Protein AF-A0AAV7KBZ7-F1 (afdb_monomer_lite)

Sequence (98 aa):
MPLCSMAWREQRNHSDGYYFCSVKVQGHPKKTKSRITYLNLPSALRPVAHGLGILVPKALVASKVQDCVDSESEDQFDTSFEMQSDTPKLFSQEDLND

pLDDT: mean 70.16, std 12.74, range [38.06, 92.44]

Secondary structure (DSSP, 8-state):
-----EEPPPP--HHHH-HHHHS--TT--GGGGGG------TTSSPPEEPPTTS------S-----------------TT-----SS-----SGGG--

Foldseek 3Di:
DDPQDFAQDDQPDPVQQDQVPPWPPPPQDPVRSVVGDGDPHPNPDGTDGDDPPDPDPDPPPDDDDDDDDDDDDDDDDPPPDDPPDPDDDDDDPVNVDD

Organism: NCBI:txid111878

Structure (mmCIF, N/CA/C/O backbone):
data_AF-A0AAV7KBZ7-F1
#
_entry.id   AF-A0AAV7KBZ7-F1
#
loop_
_atom_site.group_PDB
_atom_site.id
_atom_site.type_symbol
_atom_site.label_atom_id
_atom_site.label_alt_id
_atom_site.label_comp_id
_atom_site.label_asym_id
_atom_site.label_entity_id
_atom_site.label_seq_id
_atom_site.pdbx_PDB_ins_code
_atom_site.Cartn_x
_atom_site.Cartn_y
_atom_site.Cartn_z
_atom_site.occupancy
_atom_site.B_iso_or_equiv
_atom_site.auth_seq_id
_atom_site.auth_comp_id
_atom_site.auth_asym_id
_atom_site.auth_atom_id
_atom_site.pdbx_PDB_model_num
ATOM 1 N N . MET A 1 1 ? 27.164 -5.459 -4.863 1.00 47.25 1 MET A N 1
ATOM 2 C CA . MET A 1 1 ? 25.784 -5.673 -4.380 1.00 47.25 1 MET A CA 1
ATOM 3 C C . MET A 1 1 ? 24.853 -4.940 -5.333 1.00 47.25 1 MET A C 1
ATOM 5 O O . MET A 1 1 ? 25.009 -3.728 -5.436 1.00 47.25 1 MET A O 1
ATOM 9 N N . PRO A 1 2 ? 23.986 -5.612 -6.110 1.00 50.41 2 PRO A N 1
ATOM 10 C CA . PRO A 1 2 ? 23.043 -4.894 -6.954 1.00 50.41 2 PRO A CA 1
ATOM 11 C C . PRO A 1 2 ? 21.998 -4.239 -6.046 1.00 50.41 2 PRO A C 1
ATOM 13 O O . PRO A 1 2 ? 21.409 -4.899 -5.191 1.00 50.41 2 PRO A O 1
ATOM 16 N N . LEU A 1 3 ? 21.817 -2.929 -6.198 1.00 56.25 3 LEU A N 1
ATOM 17 C CA . LEU A 1 3 ? 20.762 -2.170 -5.537 1.00 56.25 3 LEU A CA 1
ATOM 18 C C . LEU A 1 3 ? 19.425 -2.671 -6.095 1.00 56.25 3 LEU A C 1
ATOM 20 O O . LEU A 1 3 ? 19.025 -2.278 -7.188 1.00 56.25 3 LEU A O 1
ATOM 24 N N . CYS A 1 4 ? 18.757 -3.583 -5.390 1.00 53.31 4 CYS A N 1
ATOM 25 C CA . CYS A 1 4 ? 17.384 -3.944 -5.718 1.00 53.31 4 CYS A CA 1
ATOM 26 C C . CYS A 1 4 ? 16.499 -2.777 -5.275 1.00 53.31 4 CYS A C 1
ATOM 28 O O . CYS A 1 4 ? 16.052 -2.730 -4.130 1.00 53.31 4 CYS A O 1
ATOM 30 N N . SER A 1 5 ? 16.313 -1.783 -6.147 1.00 66.81 5 SER A N 1
ATOM 31 C CA . SER A 1 5 ? 15.270 -0.794 -5.917 1.00 66.81 5 SER A CA 1
ATOM 32 C C . SER A 1 5 ? 13.922 -1.496 -6.043 1.00 66.81 5 SER A C 1
ATOM 34 O O . SER A 1 5 ? 13.726 -2.409 -6.852 1.00 66.81 5 SER A O 1
ATOM 36 N N . MET A 1 6 ? 12.999 -1.105 -5.181 1.00 75.81 6 MET A N 1
ATOM 37 C CA . MET A 1 6 ? 11.642 -1.623 -5.124 1.00 75.81 6 MET A CA 1
ATOM 38 C C . MET A 1 6 ? 10.739 -0.627 -5.855 1.00 75.81 6 MET A C 1
ATOM 40 O O . MET A 1 6 ? 10.607 0.508 -5.404 1.00 75.81 6 MET A O 1
ATOM 44 N N . ALA A 1 7 ? 10.138 -1.031 -6.980 1.00 70.56 7 ALA A N 1
ATOM 45 C CA . ALA A 1 7 ? 9.222 -0.181 -7.740 1.00 70.56 7 ALA A CA 1
ATOM 46 C C . ALA A 1 7 ? 7.809 -0.350 -7.180 1.00 70.56 7 ALA A C 1
ATOM 48 O O . ALA A 1 7 ? 7.243 -1.451 -7.232 1.00 70.56 7 ALA A O 1
ATOM 49 N N . TRP A 1 8 ? 7.226 0.722 -6.644 1.00 73.88 8 TRP A N 1
ATOM 50 C CA . TRP A 1 8 ? 5.800 0.730 -6.329 1.00 73.88 8 TRP A CA 1
ATOM 51 C C . TRP A 1 8 ? 4.992 0.601 -7.621 1.00 73.88 8 TRP A C 1
ATOM 53 O O . TRP A 1 8 ? 5.374 1.123 -8.667 1.00 73.88 8 TRP A O 1
ATOM 63 N N . ARG A 1 9 ? 3.887 -0.144 -7.560 1.00 72.88 9 ARG A N 1
ATOM 64 C CA . ARG A 1 9 ? 2.991 -0.299 -8.709 1.00 72.88 9 ARG A CA 1
ATOM 65 C C . ARG A 1 9 ? 2.223 1.004 -8.913 1.00 72.88 9 ARG A C 1
ATOM 67 O O . ARG A 1 9 ? 1.748 1.586 -7.943 1.00 72.88 9 ARG A O 1
ATOM 74 N N . GLU A 1 10 ? 2.072 1.427 -10.163 1.00 71.62 10 GLU A N 1
ATOM 75 C CA . GLU A 1 10 ? 1.281 2.612 -10.493 1.00 71.62 10 GLU A CA 1
ATOM 76 C C . GLU A 1 10 ? -0.190 2.429 -10.100 1.00 71.62 10 GLU A C 1
ATOM 78 O O . GLU A 1 10 ? -0.794 1.364 -10.293 1.00 71.62 10 GLU A O 1
ATOM 83 N N . GLN A 1 11 ? -0.780 3.489 -9.549 1.00 71.19 11 GLN A N 1
ATOM 84 C CA . GLN A 1 11 ? -2.206 3.527 -9.273 1.00 71.19 11 GLN A CA 1
ATOM 85 C C . GLN A 1 11 ? -2.968 3.635 -10.598 1.00 71.19 11 GLN A C 1
ATOM 87 O O . GLN A 1 11 ? -2.771 4.569 -11.363 1.00 71.19 11 GLN A O 1
ATOM 92 N N . ARG A 1 12 ? -3.871 2.685 -10.868 1.00 72.31 12 ARG A N 1
ATOM 93 C CA . ARG A 1 12 ? -4.659 2.689 -12.114 1.00 72.31 12 ARG A CA 1
ATOM 94 C C . ARG A 1 12 ? -5.765 3.743 -12.145 1.00 72.31 12 ARG A C 1
ATOM 96 O O . ARG A 1 12 ? -6.111 4.230 -13.210 1.00 72.31 12 ARG A O 1
ATOM 103 N N . ASN A 1 13 ? -6.392 3.989 -10.999 1.00 73.31 13 ASN A N 1
ATOM 104 C CA . ASN A 1 13 ? -7.664 4.697 -10.892 1.00 73.31 13 ASN A CA 1
ATOM 105 C C . ASN A 1 13 ? -7.806 5.251 -9.459 1.00 73.31 13 ASN A C 1
ATOM 107 O O . ASN A 1 13 ? -7.478 4.549 -8.497 1.00 73.31 13 ASN A O 1
ATOM 111 N N . HIS A 1 14 ? -8.280 6.490 -9.302 1.00 71.62 14 HIS A N 1
ATOM 112 C CA . HIS A 1 14 ? -8.578 7.080 -7.992 1.00 71.62 14 HIS A CA 1
ATOM 113 C C . HIS A 1 14 ? -9.805 6.438 -7.320 1.00 71.62 14 HIS A C 1
ATOM 115 O O . HIS A 1 14 ? -9.778 6.160 -6.126 1.00 71.62 14 HIS A O 1
ATOM 121 N N . SER A 1 15 ? -10.834 6.120 -8.101 1.00 69.62 15 SER A N 1
ATOM 122 C CA . SER A 1 15 ? -12.113 5.560 -7.661 1.00 69.62 15 SER A CA 1
ATOM 123 C C . SER A 1 15 ? -11.992 4.115 -7.164 1.00 69.62 15 SER A C 1
ATOM 125 O O . SER A 1 15 ? -12.462 3.798 -6.077 1.00 69.62 15 SER A O 1
ATOM 127 N N . ASP A 1 16 ? -11.315 3.247 -7.925 1.00 67.00 16 ASP A N 1
ATOM 128 C CA . ASP A 1 16 ? -11.238 1.804 -7.618 1.00 67.00 16 ASP A CA 1
ATOM 129 C C . ASP A 1 16 ? -9.900 1.379 -7.000 1.00 67.00 16 ASP A C 1
ATOM 131 O O . ASP A 1 16 ? -9.738 0.241 -6.562 1.00 67.00 16 ASP A O 1
ATOM 135 N N . GLY A 1 17 ? -8.898 2.261 -7.016 1.00 64.12 17 GLY A N 1
ATOM 136 C CA . GLY A 1 17 ? -7.531 1.944 -6.600 1.00 64.12 17 GLY A CA 1
ATOM 137 C C . GLY A 1 17 ? -7.183 2.359 -5.173 1.00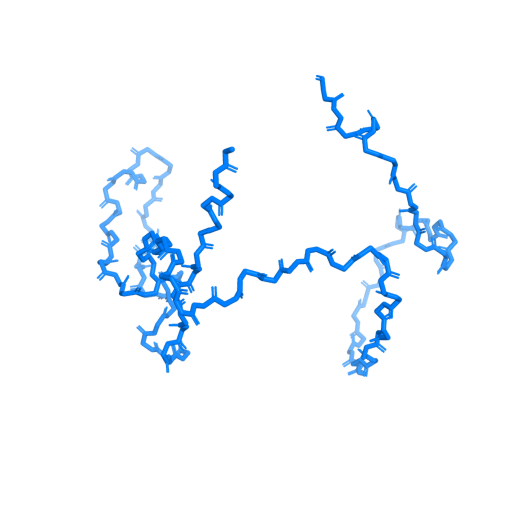 64.12 17 GLY A C 1
ATOM 138 O O . GLY A 1 17 ? -6.075 2.055 -4.724 1.00 64.12 17 GLY A O 1
ATOM 139 N N . TYR A 1 18 ? -8.073 3.053 -4.460 1.00 71.50 18 TYR A N 1
ATOM 140 C CA . TYR A 1 18 ? -7.744 3.682 -3.183 1.00 71.50 18 TYR A CA 1
ATOM 141 C C . TYR A 1 18 ? -8.100 2.802 -1.973 1.00 71.50 18 TYR A C 1
ATOM 143 O O . TYR A 1 18 ? -9.214 2.805 -1.454 1.00 71.50 18 TYR A O 1
ATOM 151 N N . TYR A 1 19 ? -7.099 2.066 -1.485 1.00 68.94 19 TYR A N 1
ATOM 152 C CA . TYR A 1 19 ? -7.206 1.086 -0.395 1.00 68.94 19 TYR A CA 1
ATOM 153 C C . TYR A 1 19 ? -7.799 1.638 0.914 1.00 68.94 19 TYR A C 1
ATOM 155 O O . TYR A 1 19 ? -8.520 0.925 1.612 1.00 68.94 19 TYR A O 1
ATOM 163 N N . PHE A 1 20 ? -7.516 2.901 1.251 1.00 62.66 20 PHE A N 1
ATOM 164 C CA . PHE A 1 20 ? -7.955 3.502 2.515 1.00 62.66 20 PHE A CA 1
ATOM 165 C C . PHE A 1 20 ? -9.456 3.841 2.532 1.00 62.66 20 PHE A C 1
ATOM 167 O O . PHE A 1 20 ? -10.073 3.769 3.591 1.00 62.66 20 PHE A O 1
ATOM 174 N N . CYS A 1 21 ? -10.070 4.117 1.374 1.00 66.25 21 CYS A N 1
ATOM 175 C CA . CYS A 1 21 ? -11.498 4.457 1.290 1.00 66.25 21 CYS A CA 1
ATOM 176 C C . CYS A 1 21 ? -12.402 3.241 1.041 1.00 66.25 21 CYS A C 1
ATOM 178 O O . CYS A 1 21 ? -13.601 3.311 1.299 1.00 66.25 21 CYS A O 1
ATOM 180 N N . SER A 1 22 ? -11.861 2.120 0.555 1.00 72.19 22 SER A N 1
ATOM 181 C CA . SER A 1 22 ? -12.679 0.956 0.180 1.00 72.19 22 SER A CA 1
ATOM 182 C C . SER A 1 22 ? -13.022 0.018 1.344 1.00 72.19 22 SER A C 1
ATOM 184 O O . SER A 1 22 ? -13.888 -0.844 1.197 1.00 72.19 22 SER A O 1
ATOM 186 N N . VAL A 1 23 ? -12.359 0.142 2.498 1.00 78.88 23 VAL A N 1
ATOM 187 C CA . VAL A 1 23 ? -12.548 -0.768 3.639 1.00 78.88 23 VAL A CA 1
ATOM 188 C C . VAL A 1 23 ? -13.374 -0.092 4.731 1.00 78.88 23 VAL A C 1
ATOM 190 O O . VAL A 1 23 ? -12.996 0.947 5.268 1.00 78.88 23 VAL A O 1
ATOM 193 N N . LYS A 1 24 ? -14.499 -0.709 5.114 1.00 80.75 24 LYS A N 1
ATOM 194 C CA . LYS A 1 24 ? -15.319 -0.239 6.239 1.00 80.75 24 LYS A CA 1
ATOM 195 C C . LYS A 1 24 ? -14.598 -0.490 7.560 1.00 80.75 24 LYS A C 1
ATOM 197 O O . LYS A 1 24 ? -14.702 -1.558 8.152 1.00 80.75 24 LYS A O 1
ATOM 202 N N . VAL A 1 25 ? -13.880 0.522 8.029 1.00 84.62 25 VAL A N 1
ATOM 203 C CA . VAL A 1 25 ? -13.212 0.512 9.340 1.00 84.62 25 VAL A CA 1
ATOM 204 C C . VAL A 1 25 ? -14.129 0.983 10.475 1.00 84.62 25 VAL A C 1
ATOM 206 O O . VAL A 1 25 ? -13.840 0.749 11.650 1.00 84.62 25 VAL A O 1
ATOM 209 N N . GLN A 1 26 ? -15.256 1.622 10.141 1.00 84.38 26 GLN A N 1
ATOM 210 C CA . GLN A 1 26 ? -16.241 2.085 11.116 1.00 84.38 26 GLN A CA 1
ATOM 211 C C . GLN A 1 26 ? -16.871 0.896 11.856 1.00 84.38 26 GLN A C 1
ATOM 213 O O . GLN A 1 26 ? -17.253 -0.099 11.246 1.00 84.38 26 GLN A O 1
ATOM 218 N N . GLY A 1 27 ? -16.972 0.996 13.184 1.00 86.19 27 GLY A N 1
ATOM 219 C CA . GLY A 1 27 ? -17.496 -0.078 14.036 1.00 86.19 27 GLY A CA 1
ATOM 220 C C . GLY A 1 27 ? -16.450 -1.094 14.511 1.00 86.19 27 GLY A C 1
ATOM 221 O O . GLY A 1 27 ? -16.786 -1.971 15.304 1.00 86.19 27 GLY A O 1
ATOM 222 N N . H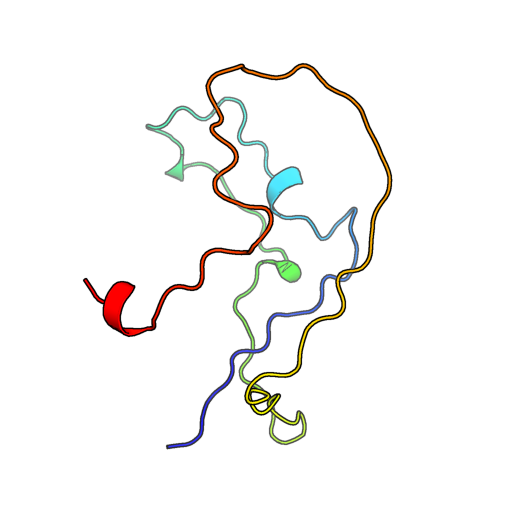IS A 1 28 ? -15.179 -0.960 14.111 1.00 86.25 28 HIS A N 1
ATOM 223 C CA . HIS A 1 28 ? -14.085 -1.786 14.627 1.00 86.25 28 HIS A CA 1
ATOM 224 C C . HIS A 1 28 ? -13.325 -1.074 15.765 1.00 86.25 28 HIS A C 1
ATOM 226 O O . HIS A 1 28 ? -12.425 -0.272 15.500 1.00 86.25 28 HIS A O 1
ATOM 232 N N . PRO A 1 29 ? -13.617 -1.366 17.050 1.00 88.38 29 PRO A N 1
ATOM 233 C CA . PRO A 1 29 ? -12.806 -0.865 18.158 1.00 88.38 29 PRO A CA 1
ATOM 234 C C . PRO A 1 29 ? -11.380 -1.437 18.116 1.00 88.38 29 PRO A C 1
ATOM 236 O O . PRO A 1 29 ? -11.121 -2.462 17.484 1.00 88.38 29 PRO A O 1
ATOM 239 N N . LYS A 1 30 ? -10.441 -0.815 18.851 1.00 88.00 30 LYS A N 1
ATOM 240 C CA . LYS A 1 30 ? -9.015 -1.219 18.890 1.00 88.00 30 LYS A CA 1
ATOM 241 C C . LYS A 1 30 ? -8.808 -2.730 19.090 1.00 88.00 30 LYS A C 1
ATOM 243 O O . LYS A 1 30 ? -7.923 -3.298 18.462 1.00 88.00 30 LYS A O 1
ATOM 248 N N . LYS A 1 31 ? -9.651 -3.376 19.904 1.00 92.44 31 LYS A N 1
ATOM 249 C CA . LYS A 1 31 ? -9.585 -4.815 20.221 1.00 92.44 31 LYS A CA 1
ATOM 250 C C . LYS A 1 31 ? -9.955 -5.741 19.049 1.00 92.44 31 LYS A C 1
ATOM 252 O O . LYS A 1 31 ? -9.567 -6.901 19.057 1.00 92.44 31 LYS A O 1
ATOM 257 N N . THR A 1 32 ? -10.686 -5.253 18.046 1.00 88.94 32 THR A N 1
ATOM 258 C CA . THR A 1 32 ? -11.158 -6.035 16.884 1.00 88.94 32 THR A CA 1
ATOM 259 C C . THR A 1 32 ? -10.629 -5.504 15.553 1.00 88.94 32 THR A C 1
ATOM 261 O O . THR A 1 32 ? -11.157 -5.861 14.501 1.00 88.94 32 THR A O 1
ATOM 264 N N . LYS A 1 33 ? -9.567 -4.688 15.574 1.00 86.00 33 LYS A N 1
ATOM 265 C CA . LYS A 1 33 ? -8.891 -4.207 14.356 1.00 86.00 33 LYS A CA 1
ATOM 266 C C . LYS A 1 33 ? -8.351 -5.345 13.489 1.00 86.00 33 LYS A C 1
ATOM 268 O O . LYS A 1 33 ? -8.409 -5.254 12.273 1.00 86.00 33 LYS A O 1
ATOM 273 N N . SER A 1 34 ? -7.906 -6.443 14.098 1.00 87.81 34 SER A N 1
ATOM 274 C CA . SER A 1 34 ? -7.448 -7.640 13.377 1.00 87.81 34 SER A CA 1
ATOM 275 C C . SER A 1 34 ? -8.545 -8.337 12.565 1.00 87.81 34 SER A C 1
ATOM 277 O O . SER A 1 34 ? -8.234 -9.141 11.696 1.00 87.81 34 SER A O 1
ATOM 279 N N . ARG A 1 35 ? -9.824 -8.040 12.836 1.00 88.06 35 ARG A N 1
ATOM 280 C CA . ARG A 1 35 ? -10.965 -8.576 12.079 1.00 88.06 35 ARG A CA 1
ATOM 281 C C . ARG A 1 35 ? -11.294 -7.751 10.835 1.00 88.06 35 ARG A C 1
ATOM 283 O O . ARG A 1 35 ? -12.163 -8.153 10.067 1.00 88.06 35 ARG A O 1
ATOM 290 N N . ILE A 1 36 ? -10.643 -6.600 10.650 1.00 87.44 36 ILE A N 1
ATOM 291 C CA . ILE A 1 36 ? -10.805 -5.793 9.443 1.00 87.44 36 ILE A CA 1
ATOM 292 C C . ILE A 1 36 ? -10.214 -6.596 8.287 1.00 87.44 36 ILE A C 1
ATOM 294 O O . ILE A 1 36 ? -9.012 -6.849 8.234 1.00 87.44 36 ILE A O 1
ATOM 298 N N . THR A 1 37 ? -11.083 -7.031 7.381 1.00 84.44 37 THR A N 1
ATOM 299 C CA . THR A 1 37 ? -10.654 -7.723 6.169 1.00 84.44 37 THR A CA 1
ATOM 300 C C . THR A 1 37 ? -10.333 -6.679 5.121 1.00 84.44 37 THR A C 1
ATOM 302 O O . THR A 1 37 ? -11.204 -5.927 4.686 1.00 84.44 37 THR A O 1
ATOM 305 N N . TYR A 1 38 ? -9.066 -6.631 4.735 1.00 81.62 38 TYR A N 1
ATOM 306 C CA . TYR A 1 38 ? -8.606 -5.749 3.683 1.00 81.62 38 TYR A CA 1
ATOM 307 C C . TYR A 1 38 ? -8.699 -6.448 2.332 1.00 81.62 38 TYR A C 1
ATOM 309 O O . TYR A 1 38 ? -8.341 -7.618 2.191 1.00 81.62 38 TYR A O 1
ATOM 317 N N . LEU A 1 39 ? -9.183 -5.720 1.331 1.00 81.00 39 LEU A N 1
ATOM 318 C CA . LEU A 1 39 ? -9.246 -6.218 -0.036 1.00 81.00 39 LEU A CA 1
ATOM 319 C C . LEU A 1 39 ? -7.829 -6.321 -0.608 1.00 81.00 39 LEU A C 1
ATOM 321 O O . LEU A 1 39 ? -7.002 -5.430 -0.415 1.00 81.00 39 LEU A O 1
ATOM 325 N N . ASN A 1 40 ? -7.560 -7.397 -1.346 1.00 79.44 40 ASN A N 1
ATOM 326 C CA . ASN A 1 40 ? -6.289 -7.588 -2.036 1.00 79.44 40 ASN A CA 1
ATOM 327 C C . ASN A 1 40 ? -6.243 -6.722 -3.308 1.00 79.44 40 ASN A C 1
ATOM 329 O O . ASN A 1 40 ? -6.422 -7.212 -4.424 1.00 79.44 40 ASN A O 1
ATOM 333 N N . LEU A 1 41 ? -6.098 -5.407 -3.121 1.00 77.75 41 LEU A N 1
ATOM 334 C CA . LEU A 1 41 ? -6.068 -4.438 -4.211 1.00 77.75 41 LEU A CA 1
ATOM 335 C C . LEU A 1 41 ? -4.706 -4.463 -4.921 1.00 77.75 41 LEU A C 1
ATOM 337 O O . LEU A 1 41 ? -3.676 -4.413 -4.247 1.00 77.75 41 LEU A O 1
ATOM 341 N N . PRO A 1 42 ? -4.662 -4.423 -6.267 1.00 75.69 42 PRO A N 1
ATOM 342 C CA . PRO A 1 42 ? -3.406 -4.407 -7.019 1.00 75.69 42 PRO A CA 1
ATOM 343 C C . PRO A 1 42 ? -2.477 -3.237 -6.670 1.00 75.69 42 PRO A C 1
ATOM 345 O O . PRO A 1 42 ? -1.262 -3.380 -6.784 1.00 75.69 42 PRO A O 1
ATOM 348 N N . SER A 1 43 ? -3.048 -2.103 -6.254 1.00 73.56 43 SER A N 1
ATOM 349 C CA . SER A 1 43 ? -2.334 -0.900 -5.806 1.00 73.56 43 SER A CA 1
ATOM 350 C C . SER A 1 43 ? -1.735 -1.032 -4.403 1.00 73.56 43 SER A C 1
ATOM 352 O O . SER A 1 43 ? -0.764 -0.354 -4.097 1.00 73.56 43 SER A O 1
ATOM 354 N N . ALA A 1 44 ? -2.278 -1.914 -3.560 1.00 75.25 44 ALA A N 1
ATOM 355 C CA . ALA A 1 44 ? -1.794 -2.174 -2.202 1.00 75.25 44 ALA A CA 1
ATOM 356 C C . ALA A 1 44 ? -0.831 -3.375 -2.132 1.00 75.25 44 ALA A C 1
ATOM 358 O O . ALA A 1 44 ? -0.373 -3.762 -1.055 1.00 75.25 44 ALA A O 1
ATOM 359 N N . LEU A 1 45 ? -0.527 -3.991 -3.279 1.00 80.81 45 LEU A N 1
ATOM 360 C CA . LEU A 1 45 ? 0.451 -5.066 -3.363 1.00 80.81 45 LEU A CA 1
ATOM 361 C C . LEU A 1 45 ? 1.866 -4.537 -3.138 1.00 80.81 45 LEU A C 1
ATOM 363 O O . LEU A 1 45 ? 2.196 -3.399 -3.470 1.00 80.81 45 LEU A O 1
ATOM 367 N N . ARG A 1 46 ? 2.728 -5.420 -2.623 1.00 77.12 46 ARG A N 1
ATOM 368 C CA . ARG A 1 46 ? 4.142 -5.106 -2.419 1.00 77.12 46 ARG A CA 1
ATOM 369 C C . ARG A 1 46 ? 4.799 -4.632 -3.727 1.00 77.12 46 ARG A C 1
ATOM 371 O O . ARG A 1 46 ? 4.438 -5.128 -4.806 1.00 77.12 46 ARG A O 1
ATOM 378 N N . PRO A 1 47 ? 5.793 -3.732 -3.621 1.00 77.25 47 PRO A N 1
ATOM 379 C CA . PRO A 1 47 ? 6.624 -3.329 -4.742 1.00 77.25 47 PRO A CA 1
ATOM 380 C C . PRO A 1 47 ? 7.203 -4.525 -5.479 1.00 77.25 47 PRO A C 1
ATOM 382 O O . PRO A 1 47 ? 7.555 -5.540 -4.871 1.00 77.25 47 PRO A O 1
ATOM 385 N N . VAL A 1 48 ? 7.321 -4.389 -6.791 1.00 75.56 48 VAL A N 1
ATOM 386 C CA . VAL A 1 48 ? 7.990 -5.387 -7.621 1.00 75.56 48 VAL A CA 1
ATOM 387 C C . VAL A 1 48 ? 9.461 -5.003 -7.714 1.00 75.56 48 VAL A C 1
ATOM 389 O O . VAL A 1 48 ? 9.801 -3.819 -7.756 1.00 75.56 48 VAL A O 1
ATOM 392 N N . ALA A 1 49 ? 10.345 -5.999 -7.719 1.00 74.69 49 ALA A N 1
ATOM 393 C CA . ALA A 1 49 ? 11.749 -5.754 -8.020 1.00 74.69 49 ALA A CA 1
ATOM 394 C C . ALA A 1 49 ? 11.855 -5.080 -9.396 1.00 74.69 49 ALA A C 1
ATOM 396 O O . ALA A 1 49 ? 11.187 -5.504 -10.345 1.00 74.69 49 ALA A O 1
ATOM 397 N N . HIS A 1 50 ? 12.671 -4.033 -9.509 1.00 69.56 50 HIS A N 1
ATOM 398 C CA . HIS A 1 50 ? 12.932 -3.427 -10.812 1.00 69.56 50 HIS A CA 1
ATOM 399 C C . HIS A 1 50 ? 13.500 -4.483 -11.777 1.00 69.56 50 HIS A C 1
ATOM 401 O O . HIS A 1 50 ? 14.453 -5.193 -11.458 1.00 69.56 50 HIS A O 1
ATOM 407 N N . GLY A 1 51 ? 12.887 -4.604 -12.959 1.00 68.38 51 GLY A N 1
ATOM 408 C CA . GLY A 1 51 ? 13.394 -5.456 -14.035 1.00 68.38 51 GLY A CA 1
ATOM 409 C C . GLY A 1 51 ? 14.621 -4.838 -14.711 1.00 68.38 51 GLY A C 1
ATOM 410 O O . GLY A 1 51 ? 14.811 -3.625 -14.662 1.00 68.38 51 GLY A O 1
ATOM 411 N N . LEU A 1 52 ? 15.418 -5.662 -15.403 1.00 66.44 52 LEU A N 1
ATOM 412 C CA . LEU A 1 52 ? 16.670 -5.256 -16.070 1.00 66.44 52 LEU A CA 1
ATOM 413 C C . LEU A 1 52 ? 16.520 -4.101 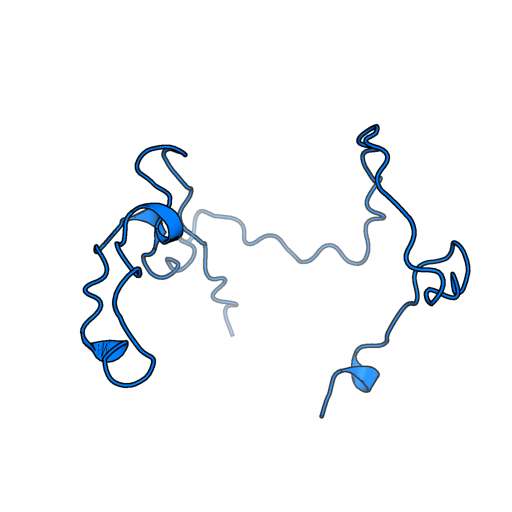-17.087 1.00 66.44 52 LEU A C 1
ATOM 415 O O . LEU A 1 52 ? 17.518 -3.499 -17.466 1.00 66.44 52 LEU A O 1
ATOM 419 N N . GLY A 1 53 ? 15.296 -3.794 -17.531 1.00 66.06 53 GLY A N 1
ATOM 420 C CA . GLY A 1 53 ? 15.003 -2.708 -18.473 1.00 66.06 53 GLY A CA 1
ATOM 421 C C . GLY A 1 53 ? 14.566 -1.382 -17.840 1.00 66.06 53 GLY A C 1
ATOM 422 O O . GLY A 1 53 ? 14.365 -0.420 -18.573 1.00 66.06 53 GLY A O 1
ATOM 423 N N . ILE A 1 54 ? 14.392 -1.307 -16.515 1.00 65.50 54 ILE A N 1
ATOM 424 C CA . ILE A 1 54 ? 13.972 -0.074 -15.836 1.00 65.50 54 ILE A CA 1
ATOM 425 C C . ILE A 1 54 ? 15.197 0.541 -15.174 1.00 65.50 54 ILE A C 1
ATOM 427 O O . ILE A 1 54 ? 15.715 0.003 -14.195 1.00 65.50 54 ILE A O 1
ATOM 431 N N . LEU A 1 55 ? 15.651 1.678 -15.704 1.00 69.25 55 LEU A N 1
ATOM 432 C CA . LEU A 1 55 ? 16.736 2.437 -15.095 1.00 69.25 55 LEU A CA 1
ATOM 433 C C . LEU A 1 55 ? 16.308 2.847 -13.686 1.00 69.25 55 LEU A C 1
ATOM 435 O O . LEU A 1 55 ? 15.345 3.591 -13.509 1.00 69.25 55 LEU A O 1
ATOM 439 N N . VAL A 1 56 ? 17.011 2.330 -12.680 1.00 68.19 56 VAL A N 1
ATOM 440 C CA . VAL A 1 56 ? 16.843 2.778 -11.299 1.00 68.19 56 VAL A CA 1
ATOM 441 C C . VAL A 1 56 ? 17.193 4.263 -11.273 1.00 68.19 56 VAL A C 1
ATOM 443 O O . VAL A 1 56 ?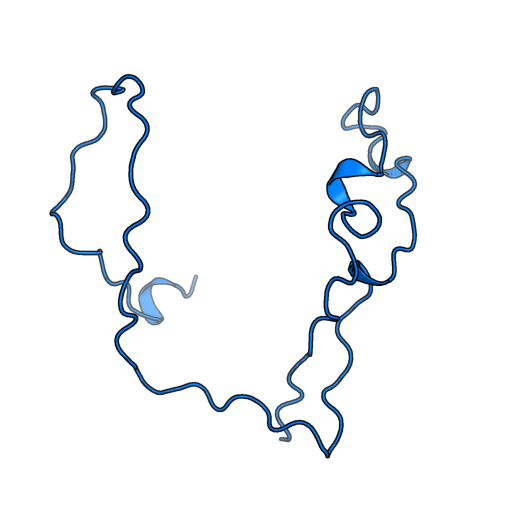 18.308 4.602 -11.687 1.00 68.19 56 VAL A O 1
ATOM 446 N N . PRO A 1 57 ? 16.286 5.151 -10.822 1.00 67.62 57 PRO A N 1
ATOM 447 C CA . PRO A 1 57 ? 16.615 6.556 -10.669 1.00 67.62 57 PRO A CA 1
ATOM 448 C C . PRO A 1 57 ? 17.851 6.656 -9.784 1.00 67.62 57 PRO A C 1
ATOM 450 O O . PRO A 1 57 ? 17.833 6.285 -8.608 1.00 67.62 57 PRO A O 1
ATOM 453 N N . LYS A 1 58 ? 18.967 7.092 -10.369 1.00 68.00 58 LYS A N 1
ATOM 454 C CA . LYS A 1 58 ? 20.162 7.380 -9.591 1.00 68.00 58 LYS A CA 1
ATOM 455 C C . LYS A 1 58 ? 19.807 8.585 -8.736 1.00 68.00 58 LYS A C 1
ATOM 457 O O . LYS A 1 58 ? 19.353 9.584 -9.289 1.00 68.00 58 LYS A O 1
ATOM 462 N N . ALA A 1 59 ? 19.964 8.468 -7.418 1.00 64.38 59 ALA A N 1
ATOM 463 C CA . ALA A 1 59 ? 19.724 9.582 -6.512 1.00 64.38 59 ALA A CA 1
ATOM 464 C C . ALA A 1 59 ? 20.448 10.817 -7.067 1.00 64.38 59 ALA A C 1
ATOM 466 O O . ALA A 1 59 ? 21.672 10.801 -7.236 1.00 64.38 59 ALA A O 1
ATOM 467 N N . LEU A 1 60 ? 19.678 11.839 -7.446 1.00 61.03 60 LEU A N 1
ATOM 468 C CA . LEU A 1 60 ? 20.247 13.102 -7.878 1.00 61.03 60 LEU A CA 1
ATOM 469 C C . LEU A 1 60 ? 20.896 13.708 -6.643 1.00 61.03 60 LEU A C 1
ATOM 471 O O . LEU A 1 60 ? 20.222 14.006 -5.660 1.00 61.03 60 LEU A O 1
ATOM 475 N N . VAL A 1 61 ? 22.216 13.857 -6.684 1.00 59.62 61 VAL A N 1
ATOM 476 C CA . VAL A 1 61 ? 22.932 14.648 -5.690 1.00 59.62 61 VAL A CA 1
ATOM 477 C C . VAL A 1 61 ? 22.414 16.082 -5.837 1.00 59.62 61 VAL A C 1
ATOM 479 O O . VAL A 1 61 ? 22.725 16.748 -6.818 1.00 59.62 61 VAL A O 1
ATOM 482 N N . ALA A 1 62 ? 21.538 16.481 -4.910 1.00 56.34 62 ALA A N 1
ATOM 483 C CA . ALA A 1 62 ? 20.978 17.817 -4.708 1.00 56.34 62 ALA A CA 1
ATOM 484 C C . ALA A 1 62 ? 20.609 18.595 -5.993 1.00 56.34 62 ALA A C 1
ATOM 486 O O . ALA A 1 62 ? 21.319 19.511 -6.402 1.00 56.34 62 ALA A O 1
ATOM 487 N N . SER A 1 63 ? 19.455 18.298 -6.598 1.00 48.84 63 SER A N 1
ATOM 488 C CA . SER A 1 63 ? 18.808 19.259 -7.506 1.00 48.84 63 SER A CA 1
ATOM 489 C C . SER A 1 63 ? 17.739 20.033 -6.743 1.00 48.84 63 SER A C 1
ATOM 491 O O . SER A 1 63 ? 16.807 19.441 -6.205 1.00 48.84 63 SER A O 1
ATOM 493 N N . LYS A 1 64 ? 17.925 21.356 -6.665 1.00 52.25 64 LYS A N 1
ATOM 494 C CA . LYS A 1 64 ? 17.010 22.330 -6.057 1.00 52.25 64 LYS A CA 1
ATOM 495 C C . LYS A 1 64 ? 15.605 22.130 -6.635 1.00 52.25 64 LYS A C 1
ATOM 497 O O . LYS A 1 64 ? 15.385 22.386 -7.815 1.00 52.25 64 LYS A O 1
ATOM 502 N N . VAL A 1 65 ? 14.681 21.656 -5.807 1.00 52.19 65 VAL A N 1
ATOM 503 C CA . VAL A 1 65 ? 13.265 21.528 -6.158 1.00 52.19 65 VAL A CA 1
ATOM 504 C C . VAL A 1 65 ? 12.709 22.947 -6.314 1.00 52.19 65 VAL A C 1
ATOM 506 O O . VAL A 1 65 ? 12.794 23.739 -5.377 1.00 52.19 65 VAL A O 1
ATOM 509 N N . GLN A 1 66 ? 12.220 23.304 -7.505 1.00 52.66 66 GLN A N 1
ATOM 510 C CA . GLN A 1 66 ? 11.386 24.495 -7.666 1.00 52.66 66 GLN A CA 1
ATOM 511 C C . GLN A 1 66 ? 10.003 24.157 -7.121 1.00 52.66 66 GLN A C 1
ATOM 513 O O . GLN A 1 66 ? 9.313 23.303 -7.673 1.00 52.66 66 GLN A O 1
ATOM 518 N N . ASP A 1 67 ? 9.660 24.803 -6.013 1.00 48.16 67 ASP A N 1
ATOM 519 C CA . ASP A 1 67 ? 8.370 24.681 -5.354 1.00 48.16 67 ASP A CA 1
ATOM 520 C C . ASP A 1 67 ? 7.271 25.252 -6.263 1.00 48.16 67 ASP A C 1
ATOM 522 O O . ASP A 1 67 ? 7.353 26.394 -6.729 1.00 48.16 67 ASP A O 1
ATOM 526 N N . CYS A 1 68 ? 6.284 24.424 -6.593 1.00 44.91 68 CYS A N 1
ATOM 527 C CA . CYS A 1 68 ? 5.095 24.845 -7.316 1.00 44.91 68 CYS A CA 1
ATOM 528 C C . CYS A 1 68 ? 4.154 25.516 -6.314 1.00 44.91 68 CYS A C 1
ATOM 530 O O . CYS A 1 68 ? 3.576 24.850 -5.462 1.00 44.91 68 CYS A O 1
ATOM 532 N N . VAL A 1 69 ? 4.022 26.838 -6.419 1.00 46.94 69 VAL A N 1
ATOM 533 C CA . VAL A 1 69 ? 3.071 27.610 -5.618 1.00 46.94 69 VAL A CA 1
ATOM 534 C C . VAL A 1 69 ? 1.641 27.192 -5.970 1.00 46.94 69 VAL A C 1
ATOM 536 O O . VAL A 1 69 ? 1.179 27.420 -7.087 1.00 46.94 69 VAL A O 1
ATOM 539 N N . ASP A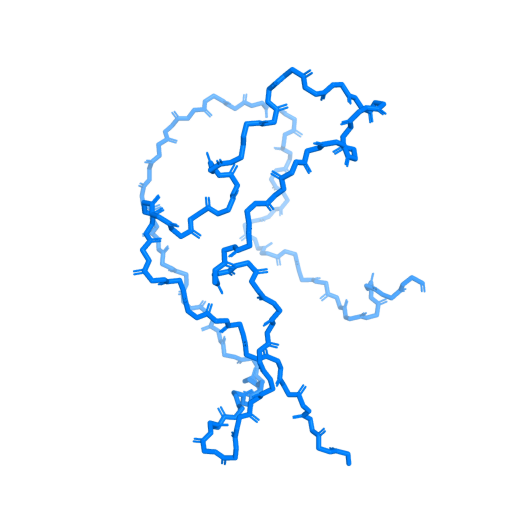 1 70 ? 0.967 26.556 -5.016 1.00 38.06 70 ASP A N 1
ATOM 540 C CA . ASP A 1 70 ? -0.475 26.323 -5.035 1.00 38.06 70 ASP A CA 1
ATOM 541 C C . ASP A 1 70 ? -1.138 27.415 -4.187 1.00 38.06 70 ASP A C 1
ATOM 543 O O . ASP A 1 70 ? -0.746 27.654 -3.041 1.00 38.06 70 ASP A O 1
ATOM 547 N N . SER A 1 71 ? -2.072 28.146 -4.792 1.00 53.38 71 SER A N 1
ATOM 548 C CA . SER A 1 71 ? -2.761 29.268 -4.156 1.00 53.38 71 SER A CA 1
ATOM 549 C C . SER A 1 71 ? -3.943 28.800 -3.303 1.00 53.38 71 SER A C 1
ATOM 551 O O . SER A 1 71 ? -4.783 28.041 -3.767 1.00 53.38 71 SER A O 1
ATOM 553 N N . GLU A 1 72 ? -3.996 29.400 -2.109 1.00 52.06 72 GLU A N 1
ATOM 554 C CA . GLU A 1 72 ? -5.141 29.822 -1.281 1.00 52.06 72 GLU A CA 1
ATOM 555 C C . GLU A 1 72 ? -6.147 28.803 -0.696 1.00 52.06 72 GLU A C 1
ATOM 557 O O . GLU A 1 72 ? -6.928 28.172 -1.397 1.00 52.06 72 GLU A O 1
ATOM 562 N N . SER A 1 73 ? -6.261 28.812 0.641 1.00 41.53 73 SER A N 1
ATOM 563 C CA . SER A 1 73 ? -7.549 28.994 1.337 1.00 41.53 73 SER A CA 1
ATOM 564 C C . SER A 1 73 ? -7.320 29.346 2.814 1.00 41.53 73 SER A C 1
ATOM 566 O O . SER A 1 73 ? -6.587 28.655 3.521 1.00 41.53 73 SER A O 1
ATOM 568 N N . GLU A 1 74 ? -7.922 30.451 3.247 1.00 59.66 74 GLU A N 1
ATOM 569 C CA . GLU A 1 74 ? -7.840 31.049 4.582 1.00 59.66 74 GLU A CA 1
ATOM 570 C C . GLU A 1 74 ? -8.566 30.194 5.632 1.00 59.66 74 GLU A C 1
ATOM 572 O O . GLU A 1 74 ? -9.756 29.959 5.474 1.00 59.66 74 GLU A O 1
ATOM 577 N N . ASP A 1 75 ? -7.899 29.795 6.724 1.00 47.59 75 ASP A N 1
ATOM 578 C CA . ASP A 1 75 ? -8.578 29.301 7.932 1.00 47.59 75 ASP A CA 1
ATOM 579 C C . ASP A 1 75 ? -7.735 29.535 9.207 1.00 47.59 75 ASP A C 1
ATOM 581 O O . ASP A 1 75 ? -6.668 28.963 9.408 1.00 47.59 75 ASP A O 1
ATOM 585 N N . GLN A 1 76 ? -8.254 30.442 10.044 1.00 54.62 76 GLN A N 1
ATOM 586 C CA . GLN A 1 76 ? -8.149 30.574 11.508 1.00 54.62 76 GLN A CA 1
ATOM 587 C C . GLN A 1 76 ? -6.842 30.113 12.203 1.00 54.62 76 GLN A C 1
ATOM 589 O O . GLN A 1 76 ? -6.638 28.939 12.499 1.00 54.62 76 GLN A O 1
ATOM 594 N N . PHE A 1 77 ? -5.989 31.081 12.564 1.00 53.81 77 PHE A N 1
ATOM 595 C CA . PHE A 1 77 ? -4.710 30.856 13.247 1.00 53.81 77 PHE A CA 1
ATOM 596 C C . PHE A 1 77 ? -4.877 30.457 14.728 1.00 53.81 77 PHE A C 1
ATOM 598 O O . PHE A 1 77 ? -5.432 31.200 15.537 1.00 53.81 77 PHE A O 1
ATOM 605 N N . ASP A 1 78 ? -4.331 29.298 15.095 1.00 56.22 78 ASP A N 1
ATOM 606 C CA . ASP A 1 78 ? -3.955 28.961 16.470 1.00 56.22 78 ASP A CA 1
ATOM 607 C C . ASP A 1 78 ? -2.670 29.739 16.813 1.00 56.22 78 ASP A C 1
ATOM 609 O O . ASP A 1 78 ? -1.615 29.530 16.209 1.00 56.22 78 ASP A O 1
ATOM 613 N N . THR A 1 79 ? -2.749 30.693 17.742 1.00 60.88 79 THR A N 1
ATOM 614 C CA . THR A 1 79 ? -1.684 31.664 18.069 1.00 60.88 79 THR A CA 1
ATOM 615 C C . THR A 1 79 ? -0.485 31.072 18.829 1.00 60.88 79 THR A C 1
ATOM 617 O O . THR A 1 79 ? 0.258 31.813 19.469 1.00 60.88 79 THR A O 1
ATOM 620 N N . SER A 1 80 ? -0.266 29.755 18.777 1.00 66.88 80 SER A N 1
ATOM 621 C CA . SER A 1 80 ? 0.885 29.091 19.410 1.00 66.88 80 SER A CA 1
ATOM 622 C C . SER A 1 80 ? 2.011 28.715 18.435 1.00 66.88 80 SER A C 1
ATOM 624 O O . SER A 1 80 ? 2.992 28.093 18.852 1.00 66.88 80 SER A O 1
ATOM 626 N N . PHE A 1 81 ? 1.903 29.064 17.151 1.00 67.81 81 PHE A N 1
ATOM 627 C CA . PHE A 1 81 ? 2.972 28.822 16.185 1.00 67.81 81 PHE A CA 1
ATOM 628 C C . PHE A 1 81 ? 3.925 30.021 16.106 1.00 67.81 81 PHE A C 1
ATOM 630 O O . PHE A 1 81 ? 3.645 31.025 15.455 1.00 67.81 81 PHE A O 1
ATOM 637 N N . GLU A 1 82 ? 5.080 29.907 16.759 1.00 70.69 82 GLU A N 1
ATOM 638 C CA . GLU A 1 82 ? 6.222 30.775 16.475 1.00 70.69 82 GLU A CA 1
ATOM 639 C C . GLU A 1 82 ? 6.812 30.353 15.126 1.00 70.69 82 GLU A C 1
ATOM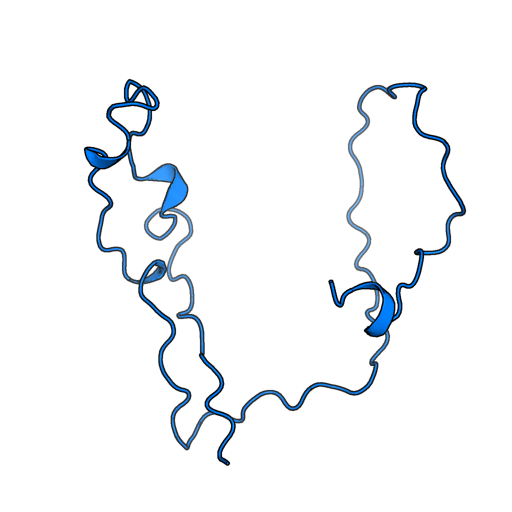 641 O O . GLU A 1 82 ? 7.439 29.296 15.006 1.00 70.69 82 GLU A O 1
ATOM 646 N N . MET A 1 83 ? 6.589 31.171 14.098 1.00 63.28 83 MET A N 1
ATOM 647 C CA . MET A 1 83 ? 7.163 30.975 12.772 1.00 63.28 83 MET A CA 1
ATOM 648 C C . MET A 1 83 ? 8.685 31.151 12.843 1.00 63.28 83 MET A C 1
ATOM 650 O O . MET A 1 83 ? 9.222 32.249 12.703 1.00 63.28 83 MET A O 1
ATOM 654 N N . GLN A 1 84 ? 9.397 30.057 13.115 1.00 66.62 84 GLN A N 1
ATOM 655 C CA . GLN A 1 84 ? 10.856 30.026 13.126 1.00 66.62 84 GLN A CA 1
ATOM 656 C C . GLN A 1 84 ? 11.384 30.160 11.699 1.00 66.62 84 GLN A C 1
ATOM 658 O O . GLN A 1 84 ? 11.662 29.154 11.061 1.00 66.62 84 GLN A O 1
ATOM 663 N N . SER A 1 85 ? 11.568 31.406 11.250 1.00 69.69 85 SER A N 1
ATOM 664 C CA . SER A 1 85 ? 12.164 31.828 9.972 1.00 69.69 85 SER A CA 1
ATOM 665 C C . SER A 1 85 ? 11.520 31.237 8.709 1.00 69.69 85 SER A C 1
ATOM 667 O O . SER A 1 85 ? 11.274 30.044 8.603 1.00 69.69 85 SER A O 1
ATOM 669 N N . ASP A 1 86 ? 11.354 32.056 7.671 1.00 74.38 86 ASP A N 1
ATOM 670 C CA . ASP A 1 86 ? 10.912 31.607 6.335 1.00 74.38 86 ASP A CA 1
ATOM 671 C C . ASP A 1 86 ? 11.872 30.596 5.670 1.00 74.38 86 ASP A C 1
ATOM 673 O O . ASP A 1 86 ? 11.642 30.124 4.556 1.00 74.38 86 ASP A O 1
ATOM 677 N N . THR A 1 87 ? 12.993 30.280 6.322 1.00 75.62 87 THR A N 1
ATOM 678 C CA . THR A 1 87 ? 13.995 29.351 5.819 1.00 75.62 87 THR A CA 1
ATOM 679 C C . THR A 1 87 ? 13.747 27.940 6.343 1.00 75.62 87 THR A C 1
ATOM 681 O O . THR A 1 87 ? 13.705 27.747 7.561 1.00 75.62 87 THR A O 1
ATOM 684 N N . PRO A 1 88 ? 13.654 26.928 5.459 1.00 78.12 88 PRO A N 1
ATOM 685 C CA . PRO A 1 88 ? 13.462 25.551 5.881 1.00 78.12 88 PRO A CA 1
ATOM 686 C C . PRO A 1 88 ? 14.623 25.111 6.774 1.00 78.12 88 PRO A C 1
ATOM 688 O O . PRO A 1 88 ? 15.794 25.214 6.397 1.00 78.12 88 PRO A O 1
ATOM 691 N N . LYS A 1 89 ? 14.295 24.599 7.963 1.00 81.50 89 LYS A N 1
ATOM 692 C CA . LYS A 1 89 ? 15.281 24.018 8.872 1.00 81.50 89 LYS A CA 1
ATOM 693 C C . LYS A 1 89 ? 15.876 22.766 8.228 1.00 81.50 89 LYS A C 1
ATOM 695 O O . LYS A 1 89 ? 15.178 21.775 8.026 1.00 81.50 89 LYS A O 1
ATOM 700 N N . LEU A 1 90 ? 17.162 22.823 7.896 1.00 84.88 90 LEU A N 1
ATOM 701 C CA . LEU A 1 90 ? 17.899 21.675 7.378 1.00 84.88 90 LEU A CA 1
ATOM 702 C C . LEU A 1 90 ? 18.390 20.817 8.547 1.00 84.88 90 LEU A C 1
ATOM 704 O O . LEU A 1 90 ? 18.998 21.336 9.482 1.00 84.88 90 LEU A O 1
ATOM 708 N N . PHE A 1 91 ? 18.129 19.515 8.471 1.00 87.06 91 PHE A N 1
ATOM 709 C CA . PHE A 1 91 ? 18.682 18.510 9.376 1.00 87.06 91 PHE A CA 1
ATOM 710 C C . PHE A 1 91 ? 19.784 17.730 8.664 1.00 87.06 91 PHE A C 1
ATOM 712 O O . PHE A 1 91 ? 19.703 17.502 7.452 1.00 87.06 91 PHE A O 1
ATOM 719 N N . SER A 1 92 ? 20.810 17.335 9.411 1.00 87.12 92 SER A N 1
ATOM 720 C CA . SER A 1 92 ? 21.868 16.458 8.913 1.00 87.12 92 SER A CA 1
ATOM 721 C C . SER A 1 92 ? 21.477 14.981 9.067 1.00 87.12 92 SER A C 1
ATOM 723 O O . SER A 1 92 ? 20.528 14.644 9.775 1.00 87.12 92 SER A O 1
ATOM 725 N N . GLN A 1 93 ? 22.170 14.078 8.366 1.00 81.38 93 GLN A N 1
ATOM 726 C CA . GLN A 1 93 ? 21.855 12.644 8.420 1.00 81.38 93 GLN A CA 1
ATOM 727 C C . GLN A 1 93 ? 22.204 12.046 9.787 1.00 81.38 93 GLN A C 1
ATOM 729 O O . GLN A 1 93 ? 21.555 11.102 10.233 1.00 81.38 93 GLN A O 1
ATOM 734 N N . GLU A 1 94 ? 23.226 12.584 10.444 1.00 86.81 94 GLU A N 1
ATOM 735 C CA . GLU A 1 94 ? 23.629 12.216 11.794 1.00 86.81 94 GLU A CA 1
ATOM 736 C C . GLU A 1 94 ? 22.605 12.633 12.858 1.00 86.81 94 GLU A C 1
ATOM 738 O O . GLU A 1 94 ? 22.441 11.895 13.823 1.00 86.81 94 GLU A O 1
ATOM 743 N N . ASP A 1 95 ? 21.844 13.715 12.641 1.00 87.06 95 ASP A N 1
ATOM 744 C CA . ASP A 1 95 ? 20.739 14.121 13.531 1.00 87.06 95 ASP A CA 1
ATOM 745 C C . ASP A 1 95 ? 19.555 13.135 13.506 1.00 87.06 95 ASP A C 1
ATOM 747 O O . ASP A 1 95 ? 18.672 13.204 14.358 1.00 87.06 95 ASP A O 1
ATOM 751 N N . LEU A 1 96 ? 19.504 12.249 12.504 1.00 82.88 96 LEU A N 1
ATOM 752 C CA . LEU A 1 96 ? 18.410 11.300 12.273 1.00 82.88 96 LEU A CA 1
ATOM 753 C C . LEU A 1 96 ? 18.741 9.862 12.693 1.00 82.88 96 LEU A C 1
ATOM 755 O O . LEU A 1 96 ? 17.900 8.977 12.530 1.00 82.88 96 LEU A O 1
ATOM 759 N N . ASN A 1 97 ? 19.955 9.606 13.178 1.00 83.69 97 ASN A N 1
ATOM 760 C CA . ASN A 1 97 ? 20.351 8.281 13.640 1.00 83.69 97 ASN A CA 1
ATOM 761 C C . ASN A 1 97 ? 20.166 8.204 15.169 1.00 83.69 97 ASN A C 1
ATOM 763 O O . ASN A 1 97 ? 20.923 8.845 15.894 1.00 83.69 97 ASN A O 1
ATOM 767 N N . ASP A 1 98 ? 19.171 7.430 15.628 1.00 74.69 98 ASP A N 1
ATOM 768 C CA . ASP A 1 98 ? 18.923 7.101 17.050 1.00 74.69 98 ASP A CA 1
ATOM 769 C C . ASP A 1 98 ? 20.009 6.191 17.665 1.00 74.69 98 ASP A C 1
ATOM 771 O O . ASP A 1 98 ? 20.485 5.260 16.965 1.00 74.69 98 ASP A O 1
#

Radius of gyration: 20.84 Å; chains: 1; bounding box: 43×40×39 Å